Protein AF-A0A0A7CMY6-F1 (afdb_monomer_lite)

Radius of gyration: 17.17 Å; chains: 1; bounding box: 47×41×49 Å

pLDDT: mean 78.49, std 17.07, range [33.78, 96.0]

Secondary structure (DSSP, 8-state):
---------------S----TTTTS--SEEEE--SS-SEEEEETT--EEEEE-HHHHHHTTTEE-S--SEE----SSS--EEESS---EE-BTT--TT----SEEEEEES-TT-B-TT-B--TT--EEE-TTS---S--TT--PPTT-EE-

Foldseek 3Di:
DDDDDDDPPDPPPPDDQPPDPVLVDDFQKEWADDPVALIFIAGPSRHTPGGHHPVRCVVVVQEDQDATQEYEEHGQDQEHEDEPNQHQEYAEHQDHHVNNFHLEHAEDALNANYDCQRYEHHLNHQEYEYYHNVDPDDDPPYDDHPNHDYD

Sequence (151 aa):
MLALRALFLAAATATAGHVCPYAYRSFSTTYCSNMSSTLCIVDGNCKVVQAWSAAGLAATGGYITDAATDLQEIPDIPVITFSGNGLKSIGDLSKMTNGSAISICRFIQYNPGVQLNKMVLPASLTTLGLPYNAISTLPPTIQWPTGLRTM

Organism: Achlya hypogyna (NCBI:txid1202772)

Structure (mmCIF, N/CA/C/O backbone):
data_AF-A0A0A7CMY6-F1
#
_entry.id   AF-A0A0A7CMY6-F1
#
loop_
_atom_site.group_PDB
_atom_site.id
_atom_site.type_symbol
_atom_site.label_atom_id
_atom_site.label_alt_id
_atom_site.label_comp_id
_atom_site.label_asym_id
_atom_site.label_entity_id
_atom_site.label_seq_id
_atom_site.pdbx_PDB_ins_code
_atom_site.Cartn_x
_atom_site.Cartn_y
_atom_site.Cartn_z
_atom_site.occupancy
_atom_site.B_iso_or_equiv
_atom_site.auth_seq_id
_atom_site.auth_comp_id
_atom_site.auth_asym_id
_atom_site.auth_atom_id
_atom_site.pdbx_PDB_model_num
ATOM 1 N N . MET A 1 1 ? 28.562 -22.262 -34.970 1.00 39.69 1 MET A N 1
ATOM 2 C CA . MET A 1 1 ? 27.939 -21.286 -34.050 1.00 39.69 1 MET A CA 1
ATOM 3 C C . MET A 1 1 ? 27.435 -22.056 -32.837 1.00 39.69 1 MET A C 1
ATOM 5 O O . MET A 1 1 ? 26.436 -22.751 -32.945 1.00 39.69 1 MET A O 1
ATOM 9 N N . LEU A 1 2 ? 28.203 -22.056 -31.744 1.00 33.78 2 LEU A N 1
ATOM 10 C CA . LEU A 1 2 ? 27.892 -22.799 -30.518 1.00 33.78 2 LEU A CA 1
ATOM 11 C C . LEU A 1 2 ? 27.010 -21.919 -29.617 1.00 33.78 2 LEU A C 1
ATOM 13 O O . LEU A 1 2 ? 27.434 -20.837 -29.218 1.00 33.78 2 LEU A O 1
ATOM 17 N N . ALA A 1 3 ? 25.789 -22.363 -29.322 1.00 40.00 3 ALA A N 1
ATOM 18 C CA . ALA A 1 3 ? 24.879 -21.677 -28.410 1.00 40.00 3 ALA A CA 1
ATOM 19 C C . ALA A 1 3 ? 25.241 -22.021 -26.957 1.00 40.00 3 ALA A C 1
ATOM 21 O O . ALA A 1 3 ? 24.971 -23.125 -26.487 1.00 40.00 3 ALA A O 1
ATOM 22 N N . LEU A 1 4 ? 25.850 -21.075 -26.241 1.00 38.56 4 LEU A N 1
ATOM 23 C CA . LEU A 1 4 ? 26.118 -21.199 -24.811 1.00 38.56 4 LEU A CA 1
ATOM 24 C C . LEU A 1 4 ? 24.856 -20.780 -24.038 1.00 38.56 4 LEU A C 1
ATOM 26 O O . LEU A 1 4 ? 24.611 -19.599 -23.802 1.00 38.56 4 LEU A O 1
ATOM 30 N N . ARG A 1 5 ? 24.008 -21.752 -23.684 1.00 40.62 5 ARG A N 1
ATOM 31 C CA . ARG A 1 5 ? 22.894 -21.539 -22.750 1.00 40.62 5 ARG A CA 1
ATOM 32 C C . ARG A 1 5 ? 23.458 -21.471 -21.331 1.00 40.62 5 ARG A C 1
ATOM 34 O O . ARG A 1 5 ? 23.789 -22.499 -20.749 1.00 40.62 5 ARG A O 1
ATOM 41 N N . ALA A 1 6 ? 23.577 -20.263 -20.788 1.00 42.09 6 ALA A N 1
ATOM 42 C CA . ALA A 1 6 ? 23.906 -20.055 -19.384 1.00 42.09 6 ALA 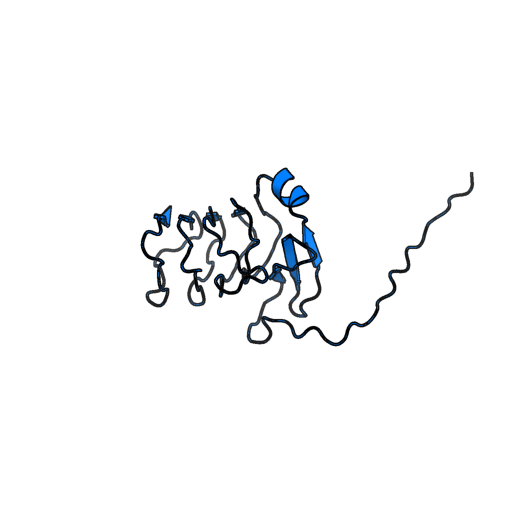A CA 1
ATOM 43 C C . ALA A 1 6 ? 22.705 -20.459 -18.513 1.00 42.09 6 ALA A C 1
ATOM 45 O O . ALA A 1 6 ? 21.683 -19.775 -18.474 1.00 42.09 6 ALA A O 1
ATOM 46 N N . LEU A 1 7 ? 22.825 -21.603 -17.842 1.00 42.97 7 LEU A N 1
ATOM 47 C CA . LEU A 1 7 ? 21.903 -22.044 -16.805 1.00 42.97 7 LEU A CA 1
ATOM 48 C C . LEU A 1 7 ? 22.307 -21.334 -15.503 1.00 42.97 7 LEU A C 1
ATOM 50 O O . LEU A 1 7 ? 23.260 -21.740 -14.841 1.00 42.97 7 LEU A O 1
ATOM 54 N N . PHE A 1 8 ? 21.625 -20.243 -15.153 1.00 40.59 8 PHE A N 1
ATOM 55 C CA . PHE A 1 8 ? 21.787 -19.614 -13.842 1.00 40.59 8 PHE A CA 1
ATOM 56 C C . PHE A 1 8 ? 21.139 -20.511 -12.780 1.00 40.59 8 PHE A C 1
ATOM 58 O O . PHE A 1 8 ? 19.933 -20.451 -12.547 1.00 40.59 8 PHE A O 1
ATOM 65 N N . LEU A 1 9 ? 21.940 -21.366 -12.139 1.00 40.94 9 LEU A N 1
ATOM 66 C CA . LEU A 1 9 ? 21.566 -21.991 -10.872 1.00 40.94 9 LEU A CA 1
ATOM 67 C C . LEU A 1 9 ? 21.595 -20.905 -9.790 1.00 40.94 9 LEU A C 1
ATOM 69 O O . LEU A 1 9 ? 22.657 -20.533 -9.295 1.00 40.94 9 LEU A O 1
ATOM 73 N N . ALA A 1 10 ? 20.424 -20.382 -9.432 1.00 44.97 10 ALA A N 1
ATOM 74 C CA . ALA A 1 10 ? 20.277 -19.597 -8.217 1.00 44.97 10 ALA A CA 1
ATOM 75 C C . ALA A 1 10 ? 20.468 -20.536 -7.017 1.00 44.97 10 ALA A C 1
ATOM 77 O O . ALA A 1 10 ? 19.642 -21.413 -6.762 1.00 44.97 10 ALA A O 1
ATOM 78 N N . ALA A 1 11 ? 21.580 -20.375 -6.300 1.00 40.31 11 ALA A N 1
ATOM 79 C CA . ALA A 1 11 ? 21.792 -21.028 -5.020 1.00 40.31 11 ALA A CA 1
ATOM 80 C C . ALA A 1 11 ? 20.731 -20.518 -4.034 1.00 40.31 11 ALA A C 1
ATOM 82 O O . ALA A 1 11 ? 20.792 -19.380 -3.573 1.00 40.31 11 ALA A O 1
ATOM 83 N N . ALA A 1 12 ? 19.739 -21.356 -3.735 1.00 42.88 12 ALA A N 1
ATOM 84 C CA . ALA A 1 12 ? 18.797 -21.119 -2.654 1.00 42.88 12 ALA A CA 1
ATOM 85 C C . ALA A 1 12 ? 19.525 -21.355 -1.325 1.00 42.88 12 ALA A C 1
ATOM 87 O O . ALA A 1 12 ? 19.496 -22.449 -0.763 1.00 42.88 12 ALA A O 1
ATOM 88 N N . THR A 1 13 ? 20.222 -20.335 -0.830 1.00 38.56 13 THR A N 1
ATOM 89 C CA . THR A 1 13 ? 20.585 -20.291 0.581 1.00 38.56 13 THR A CA 1
ATOM 90 C C . THR A 1 13 ? 19.286 -20.145 1.364 1.00 38.56 13 THR A C 1
ATOM 92 O O . THR A 1 13 ? 18.626 -19.110 1.324 1.00 38.56 13 THR A O 1
ATOM 95 N N . ALA A 1 14 ? 18.881 -21.224 2.035 1.00 42.34 14 ALA A N 1
ATOM 96 C CA . ALA A 1 14 ? 17.844 -21.176 3.051 1.00 42.34 14 ALA A CA 1
ATOM 97 C C . ALA A 1 14 ? 18.344 -20.250 4.167 1.00 42.34 14 ALA A C 1
ATOM 99 O O . ALA A 1 14 ? 19.118 -20.652 5.037 1.00 42.34 14 ALA A O 1
ATOM 100 N N . THR A 1 15 ? 17.979 -18.975 4.085 1.00 37.12 15 THR A N 1
ATOM 101 C CA . THR A 1 15 ? 18.210 -18.016 5.154 1.00 37.12 15 THR A CA 1
ATOM 102 C C . THR A 1 15 ? 17.347 -18.426 6.342 1.00 37.12 15 THR A C 1
ATOM 104 O O . THR A 1 15 ? 16.186 -18.806 6.178 1.00 37.12 15 THR A O 1
ATOM 107 N N . ALA A 1 16 ? 17.943 -18.406 7.539 1.00 40.12 16 ALA A N 1
ATOM 108 C CA . ALA A 1 16 ? 17.248 -18.591 8.807 1.00 40.12 16 ALA A CA 1
ATOM 109 C C . ALA A 1 16 ? 15.905 -17.850 8.769 1.00 40.12 16 ALA A C 1
ATOM 111 O O . ALA A 1 16 ? 15.880 -16.674 8.408 1.00 40.12 16 ALA A O 1
ATOM 112 N N . GLY A 1 17 ? 14.817 -18.574 9.058 1.00 41.97 17 GLY A N 1
ATOM 113 C CA . GLY A 1 17 ? 13.443 -18.169 8.768 1.00 41.97 17 GLY A CA 1
ATOM 114 C C . GLY A 1 17 ? 13.177 -16.712 9.118 1.00 41.97 17 GLY A C 1
ATOM 115 O O . GLY A 1 17 ? 13.004 -16.369 10.286 1.00 41.97 17 GLY A O 1
ATOM 116 N N . HIS A 1 18 ? 13.149 -15.858 8.094 1.00 47.06 18 HIS A N 1
ATOM 117 C CA . HIS A 1 18 ? 12.666 -14.499 8.238 1.00 47.06 18 HIS A CA 1
ATOM 118 C C . HIS A 1 18 ? 11.192 -14.610 8.618 1.00 47.06 18 HIS A C 1
ATOM 120 O O . HIS A 1 18 ? 10.356 -14.986 7.796 1.00 47.06 18 HIS A O 1
ATOM 126 N N . VAL A 1 19 ? 10.893 -14.378 9.898 1.00 64.06 19 VAL A N 1
ATOM 127 C CA . VAL A 1 19 ? 9.522 -14.392 10.398 1.00 64.06 19 VAL A CA 1
ATOM 128 C C . VAL A 1 19 ? 8.773 -13.326 9.627 1.00 64.06 19 VAL A C 1
ATOM 130 O O . VAL A 1 19 ? 9.118 -12.149 9.704 1.00 64.06 19 VAL A O 1
ATOM 133 N N . CYS A 1 20 ? 7.769 -13.758 8.870 1.00 71.06 20 CYS A N 1
ATOM 134 C CA . CYS A 1 20 ? 6.940 -12.859 8.096 1.00 71.06 20 CYS A CA 1
ATOM 135 C C . CYS A 1 20 ? 6.385 -11.785 9.045 1.00 71.06 20 CYS A C 1
ATOM 137 O O . CYS A 1 20 ? 5.645 -12.141 9.971 1.00 71.06 20 CYS A O 1
ATOM 139 N N . PRO A 1 21 ? 6.718 -10.489 8.874 1.00 73.50 21 PRO A N 1
ATOM 140 C CA . PRO A 1 21 ? 6.323 -9.444 9.823 1.00 73.50 21 PRO A CA 1
ATOM 141 C C . PRO A 1 21 ? 4.801 -9.301 9.930 1.00 73.50 21 PRO A C 1
ATOM 143 O O . PRO A 1 21 ? 4.292 -8.663 10.846 1.00 73.50 21 PRO A O 1
ATOM 146 N N . TYR A 1 22 ? 4.067 -9.935 9.015 1.00 76.81 22 TYR A N 1
ATOM 147 C CA . TYR A 1 22 ? 2.617 -9.961 8.940 1.00 76.81 22 TYR A CA 1
ATOM 148 C C . TYR A 1 22 ? 2.016 -11.327 9.311 1.00 76.81 22 TYR A C 1
ATOM 150 O O . TYR A 1 22 ? 0.877 -11.588 8.940 1.00 76.81 22 TYR A O 1
ATOM 158 N N . ALA A 1 23 ? 2.729 -12.193 10.046 1.00 70.69 23 ALA A N 1
ATOM 159 C CA . ALA A 1 23 ? 2.263 -13.542 10.413 1.00 70.69 23 ALA A CA 1
ATOM 160 C C . ALA A 1 23 ? 0.911 -13.573 11.161 1.00 70.69 23 ALA A C 1
ATOM 162 O O . ALA A 1 23 ? 0.246 -14.601 11.215 1.00 70.69 23 ALA A O 1
ATOM 163 N N . TYR A 1 24 ? 0.482 -12.440 11.720 1.00 72.00 24 TYR A N 1
ATOM 164 C CA . TYR A 1 24 ? -0.827 -12.258 12.350 1.00 72.00 24 TYR A CA 1
ATOM 165 C C . TYR A 1 24 ? -1.967 -11.966 11.351 1.00 72.00 24 TYR A C 1
ATOM 167 O O . TYR A 1 24 ? -3.093 -11.680 11.769 1.00 72.00 24 TYR A O 1
ATOM 175 N N . ARG A 1 25 ? -1.702 -11.981 10.037 1.00 74.75 25 ARG A N 1
ATOM 176 C CA . ARG A 1 25 ? -2.675 -11.678 8.978 1.00 74.75 25 ARG A CA 1
ATOM 177 C C . ARG A 1 25 ? -2.665 -12.740 7.887 1.00 74.75 25 ARG A C 1
ATOM 179 O O . ARG A 1 25 ? -1.630 -13.297 7.548 1.00 74.75 25 ARG A O 1
ATOM 186 N N . SER A 1 26 ? -3.836 -12.962 7.300 1.00 83.31 26 SER A N 1
ATOM 187 C CA . SER A 1 26 ? -4.010 -13.793 6.110 1.00 83.31 26 SER A CA 1
ATOM 188 C C . SER A 1 26 ? -4.069 -12.900 4.874 1.00 83.31 26 SER A C 1
ATOM 190 O O . SER A 1 26 ? -4.926 -12.022 4.806 1.00 83.31 26 SER A O 1
ATOM 192 N N . PHE A 1 27 ? -3.172 -13.128 3.918 1.00 88.19 27 PHE A N 1
ATOM 193 C CA . PHE A 1 27 ? -3.121 -12.464 2.613 1.00 88.19 27 PHE A CA 1
ATOM 194 C C . PHE A 1 27 ? -2.523 -13.420 1.574 1.00 88.19 27 PHE A C 1
ATOM 196 O O . PHE A 1 27 ? -1.808 -14.358 1.935 1.00 88.19 27 PHE A O 1
ATOM 203 N N . SER A 1 28 ? -2.808 -13.195 0.288 1.00 91.44 28 SER A N 1
ATOM 204 C CA . SER A 1 28 ? -2.147 -13.932 -0.799 1.00 91.44 28 SER A CA 1
ATOM 205 C C . SER A 1 28 ? -0.850 -13.246 -1.207 1.00 91.44 28 SER A C 1
ATOM 207 O O . SER A 1 28 ? 0.185 -13.905 -1.288 1.00 91.44 28 SER A O 1
ATOM 209 N N . THR A 1 29 ? -0.902 -11.927 -1.418 1.00 93.81 29 THR A N 1
ATOM 210 C CA . THR A 1 29 ? 0.261 -11.085 -1.710 1.00 93.81 29 THR A CA 1
ATOM 211 C C . THR A 1 29 ? 0.128 -9.726 -1.034 1.00 93.81 29 THR A C 1
ATOM 213 O O . THR A 1 29 ? -0.962 -9.161 -0.960 1.00 93.81 29 THR A O 1
ATOM 216 N N . THR A 1 30 ? 1.238 -9.173 -0.556 1.00 92.81 30 THR A N 1
ATOM 217 C CA . THR A 1 30 ? 1.254 -7.846 0.063 1.00 92.81 30 THR A CA 1
ATOM 218 C C . THR A 1 30 ? 2.433 -7.017 -0.397 1.00 92.81 30 THR A C 1
ATOM 220 O O . THR A 1 30 ? 3.521 -7.542 -0.633 1.00 92.81 30 THR A O 1
ATOM 223 N N . TYR A 1 31 ? 2.224 -5.706 -0.440 1.00 90.69 31 TYR A N 1
ATOM 224 C CA . TYR A 1 31 ? 3.317 -4.751 -0.495 1.00 90.69 31 TYR A CA 1
ATOM 225 C C . TYR A 1 31 ? 4.145 -4.768 0.792 1.00 90.69 31 TYR A C 1
ATOM 227 O O . TYR A 1 31 ? 3.591 -4.849 1.894 1.00 90.69 31 TYR A O 1
ATOM 235 N N . CYS A 1 32 ? 5.460 -4.680 0.611 1.00 85.56 32 CYS A N 1
ATOM 236 C CA . CYS A 1 32 ? 6.491 -4.585 1.638 1.00 85.56 32 CYS A CA 1
ATOM 237 C C . CYS A 1 32 ? 7.530 -3.517 1.268 1.00 85.56 32 CYS A C 1
ATOM 239 O O . CYS A 1 32 ? 7.675 -3.149 0.098 1.00 85.56 32 CYS A O 1
ATOM 241 N N . SER A 1 33 ? 8.300 -3.062 2.252 1.00 78.69 33 SER A N 1
ATOM 242 C CA . SER A 1 33 ? 9.516 -2.270 2.060 1.00 78.69 33 SER A CA 1
ATOM 243 C C . SER A 1 33 ? 10.692 -2.960 2.759 1.00 78.69 33 SER A C 1
ATOM 245 O O . SER A 1 33 ? 10.508 -3.680 3.736 1.00 78.69 33 SER A O 1
ATOM 247 N N . ASN A 1 34 ? 11.917 -2.822 2.247 1.00 72.50 34 ASN A N 1
ATOM 248 C CA . ASN A 1 34 ? 13.115 -3.251 2.979 1.00 72.50 34 ASN A CA 1
ATOM 249 C C . ASN A 1 34 ? 14.352 -2.448 2.533 1.00 72.50 34 ASN A C 1
ATOM 251 O O . ASN A 1 34 ? 14.294 -1.643 1.606 1.00 72.50 34 ASN A O 1
ATOM 255 N N . MET A 1 35 ? 15.496 -2.655 3.191 1.00 67.19 35 MET A N 1
ATOM 256 C CA . MET A 1 35 ? 16.732 -1.922 2.870 1.00 67.19 35 MET A CA 1
ATOM 257 C C . MET A 1 35 ? 17.313 -2.256 1.483 1.00 67.19 35 MET A C 1
ATOM 259 O O . MET A 1 35 ? 18.088 -1.474 0.939 1.00 67.19 35 MET A O 1
ATOM 263 N N . SER A 1 36 ? 16.976 -3.414 0.914 1.00 70.50 36 SER A N 1
ATOM 264 C CA . SER A 1 36 ? 17.488 -3.890 -0.379 1.00 70.50 36 SER A CA 1
ATOM 265 C C . SER A 1 36 ? 16.574 -3.538 -1.558 1.00 70.50 36 SER A C 1
ATOM 267 O O . SER A 1 36 ? 17.037 -3.483 -2.696 1.00 70.50 36 SER A O 1
ATOM 269 N N . SER A 1 37 ? 15.293 -3.277 -1.304 1.00 75.00 37 SER A N 1
ATOM 270 C CA . SER A 1 37 ? 14.294 -2.869 -2.289 1.00 75.00 37 SER A CA 1
ATOM 271 C C . SER A 1 37 ? 13.392 -1.798 -1.697 1.00 75.00 37 SER A C 1
ATOM 273 O O . SER A 1 37 ? 12.722 -2.036 -0.692 1.00 75.00 37 SER A O 1
ATOM 275 N N . THR A 1 38 ? 13.325 -0.645 -2.361 1.00 84.38 38 THR A N 1
ATOM 276 C CA . THR A 1 38 ? 12.484 0.479 -1.943 1.00 84.38 38 THR A CA 1
ATOM 277 C C . THR A 1 38 ? 11.028 0.046 -1.785 1.00 84.38 38 THR A C 1
ATOM 279 O O . THR A 1 38 ? 10.428 0.355 -0.765 1.00 84.38 38 THR A O 1
ATOM 282 N N . LEU A 1 39 ? 10.504 -0.736 -2.736 1.00 87.69 39 LEU A N 1
ATOM 283 C CA . LEU A 1 39 ? 9.197 -1.395 -2.664 1.00 87.69 39 LEU A CA 1
ATOM 284 C C . LEU A 1 39 ? 9.333 -2.850 -3.119 1.00 87.69 39 LEU A C 1
ATOM 286 O O . LEU A 1 39 ? 10.107 -3.147 -4.030 1.00 87.69 39 LEU A O 1
ATOM 290 N N . CYS A 1 40 ? 8.549 -3.745 -2.535 1.00 89.31 40 CYS A N 1
ATOM 291 C CA . CYS A 1 40 ? 8.417 -5.129 -2.965 1.00 89.31 40 CYS A CA 1
ATOM 292 C C . CYS A 1 40 ? 6.977 -5.632 -2.844 1.00 89.31 40 CYS A C 1
ATOM 294 O O . CYS A 1 40 ? 6.157 -5.037 -2.150 1.00 89.31 40 CYS A O 1
ATOM 296 N N . ILE A 1 41 ? 6.684 -6.737 -3.529 1.00 91.69 41 ILE A N 1
ATOM 297 C CA . ILE A 1 41 ? 5.528 -7.595 -3.278 1.00 91.69 41 ILE A CA 1
ATOM 298 C C . ILE A 1 41 ? 6.067 -8.924 -2.761 1.00 91.69 41 ILE A C 1
ATOM 300 O O . ILE A 1 41 ? 6.960 -9.521 -3.375 1.00 91.69 41 ILE A O 1
ATOM 304 N N . VAL A 1 42 ? 5.502 -9.398 -1.658 1.00 91.12 42 VAL A N 1
ATOM 305 C CA . VAL A 1 42 ? 5.742 -10.741 -1.128 1.00 91.12 42 VAL A CA 1
ATOM 306 C C . VAL A 1 42 ? 4.463 -11.565 -1.137 1.00 91.12 42 VAL A C 1
ATOM 308 O O . VAL A 1 42 ? 3.366 -11.012 -1.072 1.00 91.12 42 VAL A O 1
ATOM 311 N N . ASP A 1 43 ? 4.599 -12.885 -1.214 1.00 91.62 43 ASP A N 1
ATOM 312 C CA . ASP A 1 43 ? 3.490 -13.817 -1.006 1.00 91.62 43 ASP A CA 1
ATOM 313 C C . ASP A 1 43 ? 3.168 -14.023 0.490 1.00 91.62 43 ASP A C 1
ATOM 315 O O . ASP A 1 43 ? 3.834 -13.475 1.370 1.00 91.62 43 ASP A O 1
ATOM 319 N N . GLY A 1 44 ? 2.152 -14.839 0.790 1.00 87.75 44 GLY A N 1
ATOM 320 C CA . GLY A 1 44 ? 1.748 -15.193 2.160 1.00 87.75 44 GLY A CA 1
ATOM 321 C C . GLY A 1 44 ? 2.830 -15.872 3.018 1.00 87.75 44 GLY A C 1
ATOM 322 O O . GLY A 1 44 ? 2.685 -15.929 4.237 1.00 87.75 44 GLY A O 1
ATOM 323 N N . ASN A 1 45 ? 3.924 -16.348 2.415 1.00 86.62 45 ASN A N 1
ATOM 324 C CA . ASN A 1 45 ? 5.094 -16.888 3.116 1.00 86.62 45 ASN A CA 1
ATOM 325 C C . ASN A 1 45 ? 6.233 -15.860 3.218 1.00 86.62 45 ASN A C 1
ATOM 327 O O . ASN A 1 45 ? 7.361 -16.215 3.563 1.00 86.62 45 ASN A O 1
ATOM 331 N N . CYS A 1 46 ? 5.958 -14.594 2.902 1.00 85.62 46 CYS A N 1
ATOM 332 C CA . CYS A 1 46 ? 6.935 -13.519 2.831 1.00 85.62 46 CYS A CA 1
ATOM 333 C C . CYS A 1 46 ? 8.064 -13.747 1.806 1.00 85.62 46 CYS A C 1
ATOM 335 O O . CYS A 1 46 ? 9.141 -13.153 1.907 1.00 85.62 46 CYS A O 1
ATOM 337 N N . LYS A 1 47 ? 7.830 -14.568 0.775 1.00 88.31 47 LYS A N 1
ATOM 338 C CA . LYS A 1 47 ? 8.763 -14.692 -0.345 1.00 88.31 47 LYS A CA 1
ATOM 339 C C . LYS A 1 47 ? 8.543 -13.540 -1.316 1.00 88.31 47 LYS A C 1
ATOM 341 O O . LYS A 1 47 ? 7.432 -13.343 -1.800 1.00 88.31 47 LYS A O 1
ATOM 346 N N . VAL A 1 48 ? 9.613 -12.812 -1.637 1.00 90.06 48 VAL A N 1
ATOM 347 C CA . VAL A 1 48 ? 9.571 -11.738 -2.637 1.00 90.06 48 VAL A CA 1
ATOM 348 C C . VAL A 1 48 ? 9.212 -12.329 -3.999 1.00 90.06 48 VAL A C 1
ATOM 350 O O . VAL A 1 48 ? 9.894 -13.230 -4.493 1.00 90.06 48 VAL A O 1
ATOM 353 N N . VAL A 1 49 ? 8.148 -11.807 -4.602 1.00 92.75 49 VAL A N 1
ATOM 354 C CA . VAL A 1 49 ? 7.707 -12.153 -5.961 1.00 92.75 49 VAL A CA 1
ATOM 355 C C . VAL A 1 49 ? 7.970 -11.020 -6.950 1.00 92.75 49 VAL A C 1
ATOM 357 O O . VAL A 1 49 ? 8.129 -11.282 -8.138 1.00 92.75 49 VAL A O 1
ATOM 360 N N . GLN A 1 50 ? 8.080 -9.780 -6.463 1.00 92.38 50 GLN A N 1
ATOM 361 C CA . GLN A 1 50 ? 8.446 -8.612 -7.261 1.00 92.38 50 GLN A CA 1
ATOM 362 C C . GLN A 1 50 ? 9.120 -7.549 -6.391 1.00 92.38 50 GLN A C 1
ATOM 364 O O . GLN A 1 50 ? 8.806 -7.430 -5.208 1.00 92.38 50 GLN A O 1
ATOM 369 N N . ALA A 1 51 ? 10.045 -6.773 -6.956 1.00 91.56 51 ALA A N 1
ATOM 370 C CA . ALA A 1 51 ? 10.748 -5.719 -6.233 1.00 91.56 51 ALA A CA 1
ATOM 371 C C . ALA A 1 51 ? 11.180 -4.578 -7.155 1.00 91.56 51 ALA A C 1
ATOM 373 O O . ALA A 1 51 ? 11.497 -4.793 -8.325 1.00 91.56 51 ALA A O 1
ATOM 374 N N . TRP A 1 52 ? 11.250 -3.374 -6.592 1.00 89.81 52 TRP A N 1
ATOM 375 C CA . TRP A 1 52 ? 11.697 -2.164 -7.268 1.00 89.81 52 TRP A CA 1
ATOM 376 C C . TRP A 1 52 ? 12.749 -1.432 -6.443 1.00 89.81 52 TRP A C 1
ATOM 378 O O . TRP A 1 52 ? 12.649 -1.300 -5.220 1.00 89.81 52 TRP A O 1
ATOM 388 N N . SER A 1 53 ? 13.739 -0.890 -7.146 1.00 88.00 53 SER A N 1
ATOM 389 C CA . SER A 1 53 ? 14.623 0.142 -6.611 1.00 88.00 53 SER A CA 1
ATOM 390 C C . SER A 1 53 ? 13.943 1.514 -6.659 1.0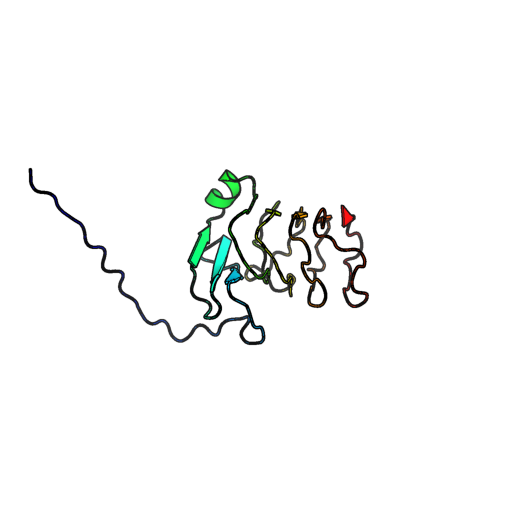0 88.00 53 SER A C 1
ATOM 392 O O . SER A 1 53 ? 12.976 1.714 -7.398 1.00 88.00 53 SER A O 1
ATOM 394 N N . ALA A 1 54 ? 14.496 2.495 -5.944 1.00 83.81 54 ALA A N 1
ATOM 395 C CA . ALA A 1 54 ? 14.044 3.884 -6.016 1.00 83.81 54 ALA A CA 1
ATOM 396 C C . ALA A 1 54 ? 14.062 4.427 -7.457 1.00 83.81 54 ALA A C 1
ATOM 398 O O . ALA A 1 54 ? 13.121 5.094 -7.877 1.00 83.81 54 ALA A O 1
ATOM 399 N N . ALA A 1 55 ? 15.093 4.085 -8.241 1.00 86.62 55 ALA A N 1
ATOM 400 C CA . ALA A 1 55 ? 15.187 4.468 -9.650 1.00 86.62 55 ALA A CA 1
ATOM 401 C C . ALA A 1 55 ? 14.084 3.819 -10.505 1.00 86.62 55 ALA A C 1
ATOM 403 O O . ALA A 1 55 ? 13.502 4.480 -11.363 1.00 86.62 55 ALA A O 1
ATOM 404 N N . GLY A 1 56 ? 13.758 2.548 -10.240 1.00 88.50 56 GLY A N 1
ATOM 405 C CA . GLY A 1 56 ? 12.652 1.857 -10.906 1.00 88.50 56 GLY A CA 1
ATOM 406 C C . GLY A 1 56 ? 11.302 2.515 -10.616 1.00 88.50 56 GLY A C 1
ATOM 407 O O . GLY A 1 56 ? 10.525 2.750 -11.536 1.00 88.50 56 GLY A O 1
ATOM 408 N N . LEU A 1 57 ? 11.051 2.894 -9.360 1.00 85.50 57 LEU A N 1
ATOM 409 C CA . LEU A 1 57 ? 9.834 3.619 -8.979 1.00 85.50 57 LEU A CA 1
ATOM 410 C C . LEU A 1 57 ? 9.780 5.014 -9.613 1.00 85.50 57 LEU A C 1
ATOM 412 O O . LEU A 1 57 ? 8.742 5.400 -10.150 1.00 85.50 57 LEU A O 1
ATOM 416 N N . ALA A 1 58 ? 10.900 5.741 -9.627 1.00 84.81 58 ALA A N 1
ATOM 417 C CA . ALA A 1 58 ? 10.991 7.052 -10.266 1.00 84.81 58 ALA A CA 1
ATOM 418 C C . ALA A 1 58 ? 10.664 6.990 -11.767 1.00 84.81 58 ALA A C 1
ATOM 420 O O . ALA A 1 58 ? 9.945 7.852 -12.268 1.00 84.81 58 ALA A O 1
ATOM 421 N N . ALA A 1 59 ? 11.109 5.942 -12.470 1.00 88.25 59 ALA A N 1
ATOM 422 C CA . ALA A 1 59 ? 10.812 5.743 -13.890 1.00 88.25 59 ALA A CA 1
ATOM 423 C C . ALA A 1 59 ? 9.309 5.556 -14.184 1.00 88.25 59 ALA A C 1
A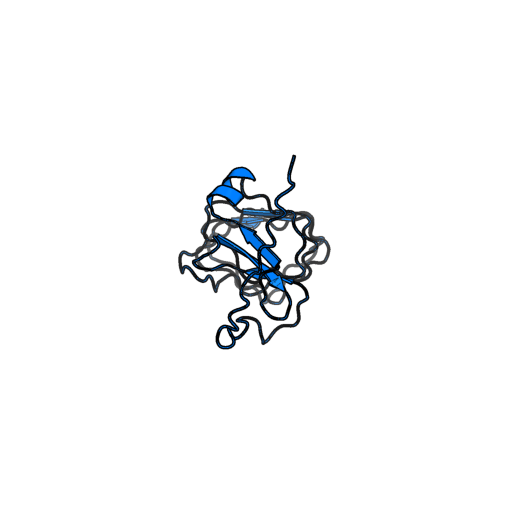TOM 425 O O . ALA A 1 59 ? 8.858 5.877 -15.279 1.00 88.25 59 ALA A O 1
ATOM 426 N N . THR A 1 60 ? 8.525 5.085 -13.208 1.00 86.94 60 THR A N 1
ATOM 427 C CA . THR A 1 60 ? 7.055 4.960 -13.314 1.00 86.94 60 THR A CA 1
ATOM 428 C C . THR A 1 60 ? 6.302 6.216 -12.865 1.00 86.94 60 THR A C 1
ATOM 430 O O . THR A 1 60 ? 5.073 6.241 -12.876 1.00 86.94 60 THR A O 1
ATOM 433 N N . GLY A 1 61 ? 7.011 7.251 -12.398 1.00 85.69 61 GLY A N 1
ATOM 434 C CA . GLY A 1 61 ? 6.395 8.400 -11.732 1.00 85.69 61 GLY A CA 1
ATOM 435 C C . GLY A 1 61 ? 5.716 8.044 -10.402 1.00 85.69 61 GLY A C 1
ATOM 436 O O . GLY A 1 61 ? 4.834 8.775 -9.957 1.00 85.69 61 GLY A O 1
ATOM 437 N N . GLY A 1 62 ? 6.089 6.915 -9.786 1.00 85.19 62 GLY A N 1
ATOM 438 C CA . GLY A 1 62 ? 5.479 6.415 -8.554 1.00 85.19 62 GLY A CA 1
ATOM 439 C C . GLY A 1 62 ? 4.096 5.781 -8.739 1.00 85.19 62 GLY A C 1
ATOM 440 O O . GLY A 1 62 ? 3.371 5.652 -7.755 1.00 85.19 62 GLY A O 1
ATOM 441 N N . TYR A 1 63 ? 3.705 5.400 -9.959 1.00 90.19 63 TYR A N 1
ATOM 442 C CA . TYR A 1 63 ? 2.445 4.695 -10.215 1.00 90.19 63 TYR A CA 1
ATOM 443 C C . TYR A 1 63 ? 2.642 3.184 -10.178 1.00 90.19 63 TYR A C 1
ATOM 445 O O . TYR A 1 63 ? 3.320 2.609 -11.027 1.00 90.19 63 TYR A O 1
ATOM 453 N N . ILE A 1 64 ? 1.991 2.536 -9.217 1.00 91.44 64 ILE A N 1
ATOM 454 C CA . ILE A 1 64 ? 2.030 1.089 -9.039 1.00 91.44 64 ILE A CA 1
ATOM 455 C C . ILE A 1 64 ? 0.713 0.498 -9.520 1.00 91.44 64 ILE A C 1
ATOM 457 O O . ILE A 1 64 ? -0.357 0.870 -9.032 1.00 91.44 64 ILE A O 1
ATOM 461 N N . THR A 1 65 ? 0.793 -0.447 -10.455 1.00 93.12 65 THR A N 1
ATOM 462 C CA . THR A 1 65 ? -0.375 -1.133 -11.048 1.00 93.12 65 THR A CA 1
ATOM 463 C C . THR A 1 65 ? -0.329 -2.652 -10.881 1.00 93.12 65 THR A C 1
ATOM 465 O O . THR A 1 65 ? -1.335 -3.327 -11.075 1.00 93.12 65 THR A O 1
ATOM 468 N N . ASP A 1 66 ? 0.801 -3.191 -10.426 1.00 94.81 66 ASP A N 1
ATOM 469 C CA . ASP A 1 66 ? 0.981 -4.615 -10.164 1.00 94.81 66 ASP A CA 1
ATOM 470 C C . ASP A 1 66 ? 0.042 -5.129 -9.069 1.00 94.81 66 ASP A C 1
ATOM 472 O O . ASP A 1 66 ? -0.322 -4.412 -8.136 1.00 94.81 66 ASP A O 1
ATOM 476 N N . ALA A 1 67 ? -0.399 -6.377 -9.198 1.00 95.44 67 ALA A N 1
ATOM 477 C CA . ALA A 1 67 ? -1.450 -6.904 -8.341 1.00 95.44 67 ALA A CA 1
ATOM 478 C C . ALA A 1 67 ? -0.927 -7.289 -6.948 1.00 95.44 67 ALA A C 1
ATOM 480 O O . ALA A 1 67 ? -0.000 -8.091 -6.817 1.00 95.44 67 ALA A O 1
ATOM 481 N N . ALA A 1 68 ? -1.589 -6.788 -5.905 1.00 94.81 68 ALA A N 1
ATOM 482 C CA . ALA A 1 68 ? -1.419 -7.255 -4.533 1.00 94.81 68 ALA A CA 1
ATOM 483 C C . ALA A 1 68 ? -2.769 -7.258 -3.810 1.00 94.81 68 ALA A C 1
ATOM 485 O O . ALA A 1 68 ? -3.597 -6.374 -4.037 1.00 94.81 68 ALA A O 1
ATOM 486 N N . THR A 1 69 ? -3.004 -8.236 -2.934 1.00 94.81 69 THR A N 1
ATOM 487 C CA . THR A 1 69 ? -4.255 -8.285 -2.160 1.00 94.81 69 THR A CA 1
ATOM 488 C C . THR A 1 69 ? -4.236 -7.316 -0.984 1.00 94.81 69 THR A C 1
ATOM 490 O O . THR A 1 69 ? -5.295 -6.877 -0.533 1.00 94.81 69 THR A O 1
ATOM 493 N N . ASP A 1 70 ? -3.047 -6.938 -0.517 1.00 93.38 70 ASP A N 1
ATOM 494 C CA . ASP A 1 70 ? -2.873 -6.203 0.725 1.00 93.38 70 ASP A CA 1
ATOM 495 C C . ASP A 1 70 ? -1.796 -5.114 0.626 1.00 93.38 70 ASP A C 1
ATOM 497 O O . ASP A 1 70 ? -0.775 -5.263 -0.051 1.00 93.38 70 ASP A O 1
ATOM 501 N N . LEU A 1 71 ? -2.026 -4.011 1.339 1.00 90.88 71 LEU A N 1
ATOM 502 C CA . LEU A 1 71 ? -1.056 -2.937 1.532 1.00 90.88 71 LEU A CA 1
ATOM 503 C C . LEU A 1 71 ? -0.711 -2.850 3.018 1.00 90.88 71 LEU A C 1
ATOM 505 O O . LEU A 1 71 ? -1.505 -2.352 3.820 1.00 90.88 71 LEU A O 1
ATOM 509 N N . GLN A 1 72 ? 0.456 -3.381 3.379 1.00 85.75 72 GLN A N 1
ATOM 510 C CA . GLN A 1 72 ? 0.911 -3.439 4.770 1.00 85.75 72 GLN A CA 1
ATOM 511 C C . GLN A 1 72 ? 2.070 -2.497 5.057 1.00 85.75 72 GLN A C 1
ATOM 513 O O . GLN A 1 72 ? 2.228 -2.077 6.195 1.00 85.75 72 GLN A O 1
ATOM 518 N N . GLU A 1 73 ? 2.828 -2.129 4.030 1.00 82.44 73 GLU A N 1
ATOM 519 C CA . GLU A 1 73 ? 3.881 -1.128 4.107 1.00 82.44 73 GLU A CA 1
ATOM 520 C C . GLU A 1 73 ? 3.901 -0.294 2.836 1.00 82.44 73 GLU A C 1
ATOM 522 O O . GLU A 1 73 ? 3.468 -0.730 1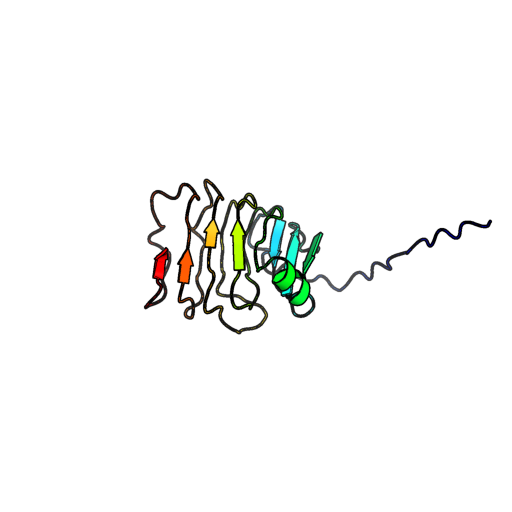.768 1.00 82.44 73 GLU A O 1
ATOM 527 N N . ILE A 1 74 ? 4.442 0.910 2.959 1.00 78.88 74 ILE A N 1
ATOM 528 C CA . ILE A 1 74 ? 4.627 1.842 1.859 1.00 78.88 74 ILE A CA 1
ATOM 529 C C . ILE A 1 74 ? 6.092 2.289 1.822 1.00 78.88 74 ILE A C 1
ATOM 531 O O . ILE A 1 74 ? 6.716 2.426 2.875 1.00 78.88 74 ILE A O 1
ATOM 535 N N . PRO A 1 75 ? 6.661 2.481 0.622 1.00 77.19 75 PRO A N 1
ATOM 536 C CA . PRO A 1 75 ? 8.049 2.882 0.466 1.00 77.19 75 PRO A CA 1
ATOM 537 C C . PRO A 1 75 ? 8.235 4.336 0.896 1.00 77.19 75 PRO A C 1
ATOM 539 O O . PRO A 1 75 ? 7.413 5.188 0.560 1.00 77.19 75 PRO A O 1
ATOM 542 N N . ASP A 1 76 ? 9.353 4.637 1.553 1.00 73.94 76 ASP A N 1
ATOM 543 C CA . ASP A 1 76 ? 9.740 6.011 1.885 1.00 73.94 76 ASP A CA 1
ATOM 544 C C . ASP A 1 76 ? 10.220 6.768 0.633 1.00 73.94 76 ASP A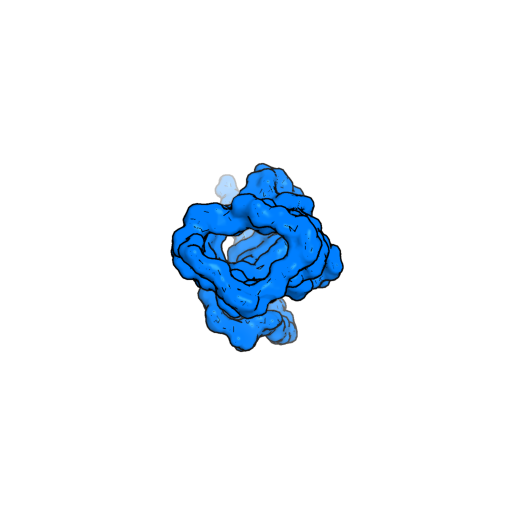 C 1
ATOM 546 O O . ASP A 1 76 ? 11.414 6.906 0.367 1.00 73.94 76 ASP A O 1
ATOM 550 N N . ILE A 1 77 ? 9.264 7.196 -0.196 1.00 75.19 77 ILE A N 1
ATOM 551 C CA . ILE A 1 77 ? 9.494 8.060 -1.356 1.00 75.19 77 ILE A CA 1
ATOM 552 C C . ILE A 1 77 ? 8.459 9.195 -1.399 1.00 75.19 77 ILE A C 1
ATOM 554 O O . ILE A 1 77 ? 7.335 9.020 -0.927 1.00 75.19 77 ILE A O 1
ATOM 558 N N . PRO A 1 78 ? 8.790 10.359 -1.995 1.00 69.06 78 PRO A N 1
ATOM 559 C CA . PRO A 1 78 ? 7.959 11.561 -1.876 1.00 69.06 78 PRO A CA 1
ATOM 560 C C . PRO A 1 78 ? 6.545 11.454 -2.454 1.00 69.06 78 PRO A C 1
ATOM 562 O O . PRO A 1 78 ? 5.661 12.178 -2.011 1.00 69.06 78 PRO A O 1
ATOM 565 N N . VAL A 1 79 ? 6.324 10.625 -3.477 1.00 78.25 79 VAL A N 1
ATOM 566 C CA . VAL A 1 79 ? 5.009 10.441 -4.103 1.00 78.25 79 VAL A CA 1
ATOM 567 C C . VAL A 1 79 ? 4.879 9.001 -4.582 1.00 78.25 79 VAL A C 1
ATOM 569 O O . VAL A 1 79 ? 5.674 8.545 -5.400 1.00 78.25 79 VAL A O 1
ATOM 572 N N . ILE A 1 80 ? 3.835 8.318 -4.116 1.00 85.19 80 ILE A N 1
ATOM 573 C CA . ILE A 1 80 ? 3.422 7.008 -4.621 1.00 85.19 80 ILE A CA 1
ATOM 574 C C . ILE A 1 80 ? 1.901 6.941 -4.783 1.00 85.19 80 ILE A C 1
ATOM 576 O O . ILE A 1 80 ? 1.155 7.544 -4.002 1.00 85.19 80 ILE A O 1
ATOM 580 N N . THR A 1 81 ? 1.458 6.229 -5.817 1.00 89.94 81 THR A N 1
ATOM 581 C CA . THR A 1 81 ? 0.057 5.953 -6.131 1.00 89.94 81 THR A CA 1
ATOM 582 C C . THR A 1 81 ? -0.148 4.458 -6.362 1.00 89.94 81 THR A C 1
ATOM 584 O O . THR A 1 81 ? 0.469 3.884 -7.255 1.00 89.94 81 THR A O 1
ATOM 587 N N . PHE A 1 82 ? -1.054 3.848 -5.599 1.00 92.81 82 PHE A N 1
ATOM 588 C CA . PHE A 1 82 ? -1.517 2.472 -5.805 1.00 92.81 82 PHE A CA 1
ATOM 589 C C . PHE A 1 82 ? -2.842 2.523 -6.561 1.00 92.81 82 PHE A C 1
ATOM 591 O O . PHE A 1 82 ? -3.856 2.943 -6.000 1.00 92.81 82 PHE A O 1
ATOM 598 N N . SER A 1 83 ? -2.835 2.163 -7.844 1.00 94.19 83 SER A N 1
ATOM 599 C CA . SER A 1 83 ? -3.991 2.313 -8.727 1.00 94.19 83 SER A CA 1
ATOM 600 C C . SER A 1 83 ? -4.418 0.980 -9.326 1.00 94.19 83 SER A C 1
ATOM 602 O O . SER A 1 83 ? -3.692 0.407 -10.133 1.00 94.19 83 SER A O 1
ATOM 604 N N . GLY A 1 84 ? -5.625 0.516 -8.997 1.00 95.62 84 GLY A N 1
ATOM 605 C CA . GLY A 1 84 ? -6.213 -0.656 -9.659 1.00 95.62 84 GLY A CA 1
ATOM 606 C C . GLY A 1 84 ? -5.504 -1.983 -9.376 1.00 95.62 84 GLY A C 1
ATOM 607 O O . GLY A 1 84 ? -5.657 -2.926 -10.143 1.00 95.62 84 GLY A O 1
ATOM 608 N N . ASN A 1 85 ? -4.748 -2.076 -8.279 1.00 95.06 85 ASN A N 1
ATOM 609 C CA . ASN A 1 85 ? -3.941 -3.252 -7.925 1.00 95.06 85 ASN A CA 1
ATOM 610 C C . ASN A 1 85 ? -4.771 -4.447 -7.424 1.00 95.06 85 ASN A C 1
ATOM 612 O O . ASN A 1 85 ? -4.222 -5.517 -7.164 1.00 95.06 85 ASN A O 1
ATOM 616 N N . GLY A 1 86 ? -6.080 -4.266 -7.231 1.00 94.50 86 GLY A N 1
ATOM 617 C CA . GLY A 1 86 ? -6.959 -5.285 -6.663 1.00 94.50 86 GLY A CA 1
ATOM 618 C C . GLY A 1 86 ? -6.878 -5.392 -5.139 1.00 94.50 86 GLY A C 1
ATOM 619 O O . GLY A 1 86 ? -7.284 -6.425 -4.597 1.00 94.50 86 GLY A O 1
ATOM 620 N N . LEU A 1 87 ? -6.405 -4.338 -4.457 1.00 95.12 87 LEU A N 1
ATOM 621 C CA . LEU A 1 87 ? -6.282 -4.298 -2.999 1.00 95.12 87 LEU A CA 1
ATOM 622 C C . LEU A 1 87 ? -7.620 -4.628 -2.331 1.00 95.12 87 LEU A C 1
ATOM 624 O O . LEU A 1 87 ? -8.667 -4.062 -2.652 1.00 95.12 87 LEU A O 1
ATOM 628 N N . LYS A 1 88 ? -7.566 -5.546 -1.370 1.00 94.44 88 LYS A N 1
ATOM 629 C CA . LYS A 1 88 ? -8.690 -5.966 -0.529 1.00 94.44 88 LYS A CA 1
ATOM 630 C C . LYS A 1 88 ? -8.582 -5.400 0.874 1.00 94.44 88 LYS A C 1
ATOM 632 O O . LYS A 1 88 ? -9.614 -5.132 1.484 1.00 94.44 88 LYS A O 1
ATOM 637 N N . SER A 1 89 ? -7.369 -5.169 1.373 1.00 92.38 89 SER A N 1
ATOM 638 C CA . SER A 1 89 ? -7.174 -4.573 2.692 1.00 92.38 89 SER A CA 1
ATOM 639 C C . SER A 1 89 ? -5.976 -3.627 2.756 1.00 92.38 89 SER A C 1
ATOM 641 O O . SER A 1 89 ? -4.993 -3.777 2.025 1.00 92.38 89 SER A O 1
ATOM 643 N N . ILE A 1 90 ? -6.081 -2.645 3.651 1.00 90.50 90 ILE A N 1
ATOM 644 C CA . ILE A 1 90 ? -4.991 -1.751 4.044 1.00 90.50 90 ILE A CA 1
ATOM 645 C C . ILE A 1 90 ? -4.798 -1.910 5.551 1.00 90.50 90 ILE A C 1
ATOM 647 O O . ILE A 1 90 ? -5.763 -1.812 6.318 1.00 90.50 90 ILE A O 1
ATOM 651 N N . GLY A 1 91 ? -3.568 -2.193 5.974 1.00 87.81 91 GLY A N 1
ATOM 652 C CA . GLY A 1 91 ? -3.241 -2.365 7.386 1.00 87.81 91 GLY A CA 1
ATOM 653 C C . GLY A 1 91 ? -2.389 -1.241 7.952 1.00 87.81 91 GLY A C 1
ATOM 654 O O . GLY A 1 91 ? -2.693 -0.061 7.797 1.00 87.81 91 GLY A O 1
ATOM 655 N N . ASP A 1 92 ? -1.346 -1.614 8.683 1.00 84.94 92 ASP A N 1
ATOM 656 C CA . ASP A 1 92 ? -0.591 -0.672 9.507 1.00 84.94 92 ASP A CA 1
ATOM 657 C C . ASP A 1 92 ? 0.533 0.008 8.718 1.00 84.94 92 ASP A C 1
ATOM 659 O O . ASP A 1 92 ? 1.665 -0.467 8.700 1.00 84.94 92 ASP A O 1
ATOM 663 N N . LEU A 1 93 ? 0.217 1.149 8.105 1.00 83.25 93 LEU A N 1
ATOM 664 C CA . LEU A 1 93 ? 1.159 1.954 7.326 1.00 83.25 93 LEU A CA 1
ATOM 665 C C . LEU A 1 93 ? 2.107 2.779 8.210 1.00 83.25 93 LEU A C 1
ATOM 667 O O . LEU A 1 93 ? 2.984 3.459 7.683 1.00 83.25 93 LEU A O 1
ATOM 671 N N . SER A 1 94 ? 1.944 2.758 9.539 1.00 76.81 94 SER A N 1
ATOM 672 C CA . SER A 1 94 ? 2.865 3.444 10.454 1.00 76.81 94 SER A CA 1
ATOM 673 C C . SER A 1 94 ? 4.180 2.682 10.637 1.00 76.81 94 SER A C 1
ATOM 675 O O . SER A 1 94 ? 5.201 3.278 10.986 1.00 76.81 94 SER A O 1
ATOM 677 N N . LYS A 1 95 ? 4.176 1.372 10.367 1.00 69.25 95 LYS A N 1
ATOM 678 C CA . LYS A 1 95 ? 5.329 0.483 10.530 1.00 69.25 95 LYS A CA 1
ATOM 679 C C . LYS A 1 95 ? 6.143 0.392 9.246 1.00 69.25 95 LYS A C 1
ATOM 681 O O . LYS A 1 95 ? 6.103 -0.610 8.548 1.00 69.25 95 LYS A O 1
ATOM 686 N N . MET A 1 96 ? 6.893 1.445 8.939 1.00 67.94 96 MET A N 1
ATOM 687 C CA . MET A 1 96 ? 7.828 1.446 7.809 1.00 67.94 96 MET A CA 1
ATOM 688 C C . MET A 1 96 ? 9.228 1.033 8.256 1.00 67.94 96 MET A C 1
ATOM 690 O O . MET A 1 96 ? 9.729 1.518 9.272 1.00 67.94 96 MET A O 1
ATOM 694 N N . THR A 1 97 ? 9.892 0.184 7.468 1.00 60.09 97 THR A N 1
ATOM 695 C CA . THR A 1 97 ? 11.224 -0.356 7.795 1.00 60.09 97 THR A CA 1
ATOM 696 C C . THR A 1 97 ? 12.304 0.725 7.909 1.00 60.09 97 THR A C 1
ATOM 698 O O . THR A 1 97 ? 13.256 0.546 8.662 1.00 60.09 97 THR A O 1
ATOM 701 N N . ASN A 1 98 ? 12.149 1.860 7.217 1.00 57.44 98 ASN A N 1
ATOM 702 C CA . ASN A 1 98 ? 13.171 2.913 7.162 1.00 57.44 98 ASN A CA 1
ATOM 703 C C . ASN A 1 98 ? 12.894 4.128 8.068 1.00 57.44 98 ASN A C 1
ATOM 705 O O . ASN A 1 98 ? 13.669 5.078 8.039 1.00 57.44 98 ASN A O 1
ATOM 709 N N . GLY A 1 99 ? 11.829 4.118 8.882 1.00 51.41 99 GLY A N 1
ATOM 710 C CA . GLY A 1 99 ? 11.585 5.108 9.951 1.00 51.41 99 GLY A CA 1
ATOM 711 C C . GLY A 1 99 ? 11.308 6.559 9.520 1.00 51.41 99 GLY A C 1
ATOM 712 O O . GLY A 1 99 ? 10.811 7.350 10.320 1.00 51.41 99 GLY A O 1
ATOM 713 N N . SER A 1 100 ? 11.573 6.912 8.268 1.00 55.53 100 SER A N 1
ATOM 714 C CA . SER A 1 100 ? 11.148 8.157 7.646 1.00 55.53 100 SER A CA 1
ATOM 715 C C . SER A 1 100 ? 9.662 8.069 7.347 1.00 55.53 100 SER A C 1
ATOM 717 O O . SER A 1 100 ? 9.192 7.285 6.525 1.00 55.53 100 SER A O 1
ATOM 719 N N . ALA A 1 101 ? 8.899 8.828 8.112 1.00 53.75 101 ALA A N 1
ATOM 720 C CA . ALA A 1 101 ? 7.463 8.790 8.042 1.00 53.75 101 ALA A CA 1
ATOM 721 C C . ALA A 1 101 ? 7.018 9.500 6.751 1.00 53.75 101 ALA A C 1
ATOM 723 O O . ALA A 1 101 ? 7.302 10.685 6.555 1.00 53.75 101 ALA A O 1
ATOM 724 N N . ILE A 1 102 ? 6.351 8.770 5.849 1.00 57.97 102 ILE A N 1
ATOM 725 C CA . ILE A 1 102 ? 5.850 9.325 4.587 1.00 57.97 102 ILE A CA 1
ATOM 726 C C . ILE A 1 102 ? 5.056 10.587 4.878 1.00 57.97 102 ILE A C 1
ATOM 728 O O . ILE A 1 102 ? 4.054 10.582 5.596 1.00 57.97 102 ILE A O 1
ATOM 732 N N . SER A 1 103 ? 5.523 11.687 4.302 1.00 53.91 103 SER A N 1
ATOM 733 C CA . SER A 1 103 ? 4.799 12.945 4.370 1.00 53.91 103 SER A CA 1
ATOM 734 C C . SER A 1 103 ? 3.615 12.931 3.391 1.00 53.91 103 SER A C 1
ATOM 736 O O . SER A 1 103 ? 2.626 13.623 3.624 1.00 53.91 103 SER A O 1
ATOM 738 N N . ILE A 1 104 ? 3.665 12.116 2.321 1.00 55.34 104 ILE A N 1
ATOM 739 C CA . ILE A 1 104 ? 2.686 12.120 1.219 1.00 55.34 104 ILE A CA 1
ATOM 740 C C . ILE A 1 104 ? 2.460 10.700 0.644 1.00 55.34 104 ILE A C 1
ATOM 742 O O . ILE A 1 104 ? 3.246 10.215 -0.167 1.00 55.34 104 ILE A O 1
ATOM 746 N N . CYS A 1 105 ? 1.344 10.046 0.987 1.00 62.53 105 CYS A N 1
ATOM 747 C CA . CYS A 1 105 ? 0.791 8.952 0.175 1.00 62.53 105 CYS A CA 1
ATOM 748 C C . CYS A 1 105 ? -0.278 9.574 -0.722 1.00 62.53 105 CYS A C 1
ATOM 750 O O . CYS A 1 105 ? -1.331 9.979 -0.237 1.00 62.53 105 CYS A O 1
ATOM 752 N N . ARG A 1 106 ? 0.004 9.749 -2.017 1.00 67.38 106 ARG A N 1
ATOM 753 C CA . ARG A 1 106 ? -0.823 10.652 -2.825 1.00 67.38 106 ARG A CA 1
ATOM 754 C C . ARG A 1 106 ? -2.196 10.046 -3.105 1.00 67.38 106 ARG A C 1
ATOM 756 O O . ARG A 1 106 ? -3.189 10.701 -2.813 1.00 67.38 106 ARG A O 1
ATOM 763 N N . PHE A 1 107 ? -2.253 8.798 -3.582 1.00 81.44 107 PHE A N 1
ATOM 764 C CA . PHE A 1 107 ? -3.519 8.109 -3.849 1.00 81.44 107 PHE A CA 1
ATOM 765 C C . PHE A 1 107 ? -3.431 6.590 -3.648 1.00 81.44 107 PHE A C 1
ATOM 767 O O . PHE A 1 107 ? -2.540 5.929 -4.178 1.00 81.44 107 PHE A O 1
ATOM 774 N N . ILE A 1 108 ? -4.417 6.019 -2.961 1.00 91.69 108 ILE A N 1
ATOM 775 C CA . ILE A 1 108 ? -4.798 4.611 -3.104 1.00 91.69 108 ILE A CA 1
ATOM 776 C C . ILE A 1 108 ? -6.143 4.636 -3.814 1.00 91.69 108 ILE A C 1
ATOM 778 O O . ILE A 1 108 ? -7.118 5.118 -3.248 1.00 91.69 108 ILE A O 1
ATOM 782 N N . GLN A 1 109 ? -6.205 4.195 -5.064 1.00 93.50 109 GLN A N 1
ATOM 783 C CA . GLN A 1 109 ? -7.340 4.482 -5.937 1.00 93.50 109 GLN A CA 1
ATOM 784 C C . GLN A 1 109 ? -7.732 3.304 -6.820 1.00 93.50 109 GLN A C 1
ATOM 786 O O . GLN A 1 109 ? -6.919 2.426 -7.107 1.00 93.50 109 GLN A O 1
ATOM 791 N N . TYR A 1 110 ? -8.978 3.305 -7.291 1.00 96.00 110 TYR A N 1
ATOM 792 C CA . TYR A 1 110 ? -9.509 2.263 -8.177 1.00 96.00 110 TYR A CA 1
ATOM 793 C C . TYR A 1 110 ? -9.409 0.837 -7.600 1.00 96.00 110 TYR A C 1
ATOM 795 O O . TYR A 1 110 ? -9.278 -0.133 -8.341 1.00 96.00 110 TYR A O 1
ATOM 803 N N . ASN A 1 111 ? -9.494 0.687 -6.278 1.00 95.50 111 ASN A N 1
ATOM 804 C CA . ASN A 1 111 ? -9.563 -0.600 -5.587 1.00 95.50 111 ASN A CA 1
ATOM 805 C C . ASN A 1 111 ? -10.964 -0.775 -4.966 1.00 95.50 111 ASN A C 1
ATOM 807 O O . ASN A 1 111 ? -11.139 -0.566 -3.762 1.00 95.50 111 ASN A O 1
ATOM 811 N N . PRO A 1 112 ? -11.997 -1.100 -5.771 1.00 94.69 112 PRO A N 1
ATOM 812 C CA . PRO A 1 112 ? -13.370 -1.183 -5.285 1.00 94.69 112 PRO A CA 1
ATOM 813 C C . PRO A 1 112 ? -13.513 -2.234 -4.179 1.00 94.69 112 PRO A C 1
ATOM 815 O O . PRO A 1 112 ? -13.138 -3.397 -4.351 1.00 94.69 112 PRO A O 1
ATOM 818 N N . GLY A 1 113 ? -14.085 -1.818 -3.048 1.00 91.62 113 GLY A N 1
ATOM 819 C CA . GLY A 1 113 ? -14.341 -2.688 -1.898 1.00 91.62 113 GLY A CA 1
ATOM 820 C C . GLY A 1 113 ? -13.139 -2.909 -0.976 1.00 91.62 113 GLY A C 1
ATOM 821 O O . GLY A 1 113 ? -13.212 -3.780 -0.104 1.00 91.62 113 GLY A O 1
ATOM 822 N N . VAL A 1 114 ? -12.052 -2.142 -1.139 1.00 94.00 114 VAL A N 1
ATOM 823 C CA . VAL A 1 114 ? -10.912 -2.167 -0.211 1.00 94.00 114 VAL A CA 1
ATOM 824 C C . VAL A 1 114 ? -11.367 -1.845 1.216 1.00 94.00 114 VAL A C 1
ATOM 826 O O . VAL A 1 114 ? -12.125 -0.904 1.460 1.00 94.00 114 VAL A O 1
ATOM 829 N N . GLN A 1 115 ? -10.911 -2.647 2.172 1.00 92.00 115 GLN A N 1
ATOM 830 C CA . GLN A 1 115 ? -11.263 -2.509 3.580 1.00 92.00 115 GLN A CA 1
ATOM 831 C C . GLN A 1 115 ? -10.229 -1.657 4.319 1.00 92.00 115 GLN A C 1
ATOM 833 O O . GLN A 1 115 ? -9.032 -1.944 4.278 1.00 92.00 115 GLN A O 1
ATOM 838 N N . LEU A 1 116 ? -10.709 -0.633 5.032 1.00 91.06 116 LEU A N 1
ATOM 839 C CA . LEU A 1 116 ? -9.875 0.286 5.819 1.00 91.06 116 LEU A CA 1
ATOM 840 C C . LEU A 1 116 ? -9.890 -0.008 7.326 1.00 91.06 116 LEU A C 1
ATOM 842 O O . LEU A 1 116 ? -9.234 0.678 8.099 1.00 91.06 116 LEU A O 1
ATOM 846 N N . ASN A 1 117 ? -10.667 -0.988 7.785 1.00 88.12 117 ASN A N 1
ATOM 847 C CA . ASN A 1 117 ? -10.932 -1.230 9.210 1.00 88.12 117 ASN A CA 1
ATOM 848 C C . ASN A 1 117 ? -9.682 -1.543 10.053 1.00 88.12 117 ASN A C 1
ATOM 850 O O . ASN A 1 117 ? -9.730 -1.427 11.276 1.00 88.12 117 ASN A O 1
ATOM 854 N N . LYS A 1 118 ? -8.585 -1.948 9.408 1.00 87.06 118 LYS A N 1
ATOM 855 C CA . LYS A 1 118 ? -7.287 -2.234 10.035 1.00 87.06 118 LYS A CA 1
ATOM 856 C C . LYS A 1 118 ? -6.234 -1.162 9.740 1.00 87.06 118 LYS A C 1
ATOM 858 O O . LYS A 1 118 ? -5.077 -1.352 10.110 1.00 87.06 118 LYS A O 1
ATOM 863 N N . MET A 1 119 ? -6.618 -0.083 9.058 1.00 89.00 119 MET A N 1
ATOM 864 C CA . MET A 1 119 ? -5.691 0.943 8.612 1.00 89.00 119 MET A CA 1
ATOM 865 C C . MET A 1 119 ? -5.156 1.737 9.802 1.00 89.00 119 MET A C 1
ATOM 867 O O . MET A 1 119 ? -5.926 2.276 10.598 1.00 89.00 119 MET A O 1
ATOM 871 N N . VAL A 1 120 ? -3.834 1.843 9.885 1.00 87.88 120 VAL A N 1
ATOM 872 C CA . VAL A 1 120 ? -3.141 2.750 10.806 1.00 87.88 120 VAL A CA 1
ATOM 873 C C . VAL A 1 120 ? -2.267 3.666 9.964 1.00 87.88 120 VAL A C 1
ATOM 875 O O . VAL A 1 120 ? -1.537 3.198 9.093 1.00 87.88 120 VAL A O 1
ATOM 878 N N . LEU A 1 121 ? -2.376 4.974 10.187 1.00 85.81 121 LEU A N 1
ATOM 879 C CA . LEU A 1 121 ? -1.669 5.989 9.410 1.00 85.81 121 LEU A CA 1
ATOM 880 C C . LEU A 1 121 ? -0.451 6.503 10.192 1.00 85.81 121 LEU A C 1
ATOM 882 O O . LEU A 1 121 ? -0.536 6.656 11.413 1.00 85.81 121 LEU A O 1
ATOM 886 N N . PRO A 1 122 ? 0.676 6.806 9.523 1.00 82.38 122 PRO A N 1
ATOM 887 C CA . PRO A 1 122 ? 1.789 7.480 10.175 1.00 82.38 122 PRO A CA 1
ATOM 888 C C . PRO A 1 122 ? 1.375 8.901 10.582 1.00 82.38 122 PRO A C 1
ATOM 890 O O . PRO A 1 122 ? 0.701 9.604 9.829 1.00 82.38 122 PRO A O 1
ATOM 893 N N . ALA A 1 123 ? 1.811 9.352 11.762 1.00 81.75 123 ALA A N 1
ATOM 894 C CA . ALA A 1 123 ? 1.452 10.670 12.298 1.00 81.75 123 ALA A CA 1
ATOM 895 C C . ALA A 1 123 ? 1.923 11.846 11.417 1.00 81.75 123 ALA A C 1
ATOM 897 O O . ALA A 1 123 ? 1.369 12.937 11.499 1.00 81.75 123 ALA A O 1
ATOM 898 N N . SER A 1 124 ? 2.930 11.625 10.569 1.00 79.06 124 SER A N 1
ATOM 899 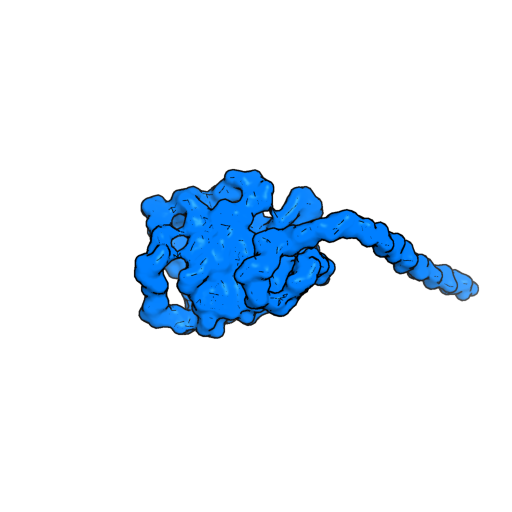C CA . SER A 1 124 ? 3.462 12.605 9.616 1.00 79.06 124 SER A CA 1
ATOM 900 C C . SER A 1 124 ? 2.652 12.739 8.325 1.00 79.06 124 SER A C 1
ATOM 902 O O . SER A 1 124 ? 3.018 13.561 7.483 1.00 79.06 124 SER A O 1
ATOM 904 N N . LEU A 1 125 ? 1.640 11.893 8.098 1.00 80.94 125 LEU A N 1
ATOM 905 C CA . LEU A 1 125 ? 0.935 11.853 6.822 1.00 80.94 125 LEU A CA 1
ATOM 906 C C . LEU A 1 125 ? 0.153 13.150 6.618 1.00 80.94 125 LEU A C 1
ATOM 908 O O . LEU A 1 125 ? -0.789 13.440 7.352 1.00 80.94 125 LEU A O 1
ATOM 912 N N . THR A 1 126 ? 0.519 13.917 5.594 1.00 81.81 126 THR A N 1
ATOM 913 C CA . THR A 1 126 ? -0.119 15.213 5.306 1.00 81.81 126 THR A CA 1
ATOM 914 C C . THR A 1 126 ? -1.157 15.134 4.194 1.00 81.81 126 THR A C 1
ATOM 916 O O . THR A 1 126 ? -2.037 15.989 4.110 1.00 81.81 126 THR A O 1
ATOM 919 N N . THR A 1 127 ? -1.086 14.107 3.344 1.00 84.56 127 THR A N 1
ATOM 920 C CA . THR A 1 127 ? -2.025 13.883 2.238 1.00 84.56 127 THR A CA 1
ATOM 921 C C . THR A 1 127 ? -2.349 12.399 2.120 1.00 84.56 127 THR A C 1
ATOM 923 O O . THR A 1 127 ? -1.433 11.575 2.163 1.00 84.56 127 THR A O 1
ATOM 926 N N . LEU A 1 128 ? -3.638 12.088 1.959 1.00 86.50 128 LEU A N 1
ATOM 927 C CA . LEU A 1 128 ? -4.142 10.767 1.586 1.00 86.50 128 LEU A CA 1
ATOM 928 C C . LEU A 1 128 ? -5.353 10.928 0.669 1.00 86.50 128 LEU A C 1
ATOM 930 O O . LEU A 1 128 ? -6.374 11.475 1.085 1.00 86.50 128 LEU A O 1
ATOM 934 N N . GLY A 1 129 ? -5.260 10.403 -0.548 1.00 88.94 129 GLY A N 1
ATOM 935 C CA . GLY A 1 129 ? -6.414 10.259 -1.425 1.00 88.94 129 GLY A CA 1
ATOM 936 C C . GLY A 1 129 ? -6.918 8.820 -1.476 1.00 88.94 129 GLY A C 1
ATOM 937 O O . GLY A 1 129 ? -6.122 7.890 -1.620 1.00 88.94 129 GLY A O 1
ATOM 938 N N . LEU A 1 130 ? -8.238 8.637 -1.385 1.00 91.25 130 LEU A N 1
ATOM 939 C CA . LEU A 1 130 ? -8.906 7.329 -1.488 1.00 91.25 130 LEU A CA 1
ATOM 940 C C . LEU A 1 130 ? -9.963 7.250 -2.619 1.00 91.25 130 LEU A C 1
ATOM 942 O O . LEU A 1 130 ? -11.008 6.614 -2.421 1.00 91.25 130 LEU A O 1
ATOM 946 N N . PRO A 1 131 ? -9.761 7.883 -3.793 1.00 91.50 131 PRO A N 1
ATOM 947 C CA . PRO A 1 131 ? -10.817 8.016 -4.784 1.00 91.50 131 PRO A CA 1
ATOM 948 C C . PRO A 1 131 ? -11.117 6.686 -5.485 1.00 91.50 131 PRO A C 1
ATOM 950 O O . PRO A 1 131 ? -10.268 5.807 -5.627 1.00 91.50 131 PRO A O 1
ATOM 953 N N . TYR A 1 132 ? -12.352 6.546 -5.967 1.00 93.94 132 TYR A N 1
ATOM 954 C CA . TYR A 1 132 ? -12.783 5.410 -6.796 1.00 93.94 132 TYR A CA 1
ATOM 955 C C . TYR A 1 132 ? -12.610 4.020 -6.150 1.00 93.94 132 TYR A C 1
ATOM 957 O O . TYR A 1 132 ? -12.511 3.011 -6.842 1.00 93.94 132 TYR A O 1
ATOM 965 N N . ASN A 1 133 ? -12.618 3.946 -4.819 1.00 94.50 133 ASN A N 1
ATOM 966 C CA . ASN A 1 133 ? -12.535 2.690 -4.064 1.00 94.50 133 ASN A CA 1
ATOM 967 C C . ASN A 1 133 ? -13.904 2.141 -3.617 1.00 94.50 133 ASN A C 1
ATOM 969 O O . ASN A 1 133 ? -13.968 1.151 -2.891 1.00 94.50 133 ASN A O 1
ATOM 973 N N . ALA A 1 134 ? -15.005 2.786 -4.023 1.00 92.50 134 ALA A N 1
ATOM 974 C CA . ALA A 1 134 ? -16.366 2.470 -3.571 1.00 92.50 134 ALA A CA 1
ATOM 975 C C . ALA A 1 134 ? -16.538 2.507 -2.033 1.00 92.50 134 ALA A C 1
ATOM 977 O O . ALA A 1 134 ? -17.328 1.757 -1.465 1.00 92.50 134 ALA A O 1
ATOM 978 N N . ILE A 1 135 ? -15.796 3.389 -1.353 1.00 87.31 135 ILE A N 1
ATOM 979 C CA . ILE A 1 135 ? -15.911 3.618 0.091 1.00 87.31 135 ILE A CA 1
ATOM 980 C C . ILE A 1 135 ? -17.039 4.626 0.331 1.00 87.31 135 ILE A C 1
ATOM 982 O O . ILE A 1 135 ? -16.905 5.798 -0.009 1.00 87.31 135 ILE A O 1
ATOM 986 N N . SER A 1 136 ? -18.146 4.177 0.920 1.00 85.56 136 SER A N 1
ATOM 987 C CA . SER A 1 136 ? -19.278 5.043 1.288 1.00 85.56 136 SER A CA 1
ATOM 988 C C . SER A 1 136 ? -19.161 5.624 2.699 1.00 85.56 136 SER A C 1
ATOM 990 O O . SER A 1 136 ? -19.757 6.654 2.996 1.00 85.56 136 SER A O 1
ATOM 992 N N . THR A 1 137 ? -18.411 4.961 3.580 1.00 84.56 137 THR A N 1
ATOM 993 C CA . THR A 1 137 ? -18.234 5.347 4.986 1.00 84.56 137 THR A CA 1
ATOM 994 C C . THR A 1 137 ? -16.817 5.028 5.442 1.00 84.56 137 THR A C 1
ATOM 996 O O . THR A 1 137 ? -16.344 3.906 5.250 1.00 84.56 137 THR A O 1
ATOM 999 N N . LEU A 1 138 ? -16.151 5.989 6.081 1.00 84.50 138 LEU A N 1
ATOM 1000 C CA . LEU A 1 138 ? -14.848 5.766 6.706 1.00 84.50 138 LEU A CA 1
ATOM 1001 C C . LEU A 1 138 ? -15.029 5.073 8.068 1.00 84.50 138 LEU A C 1
ATOM 1003 O O . LEU A 1 138 ? -15.920 5.471 8.823 1.00 84.50 138 LEU A O 1
ATOM 1007 N N . PRO A 1 139 ? -14.211 4.062 8.419 1.00 85.56 139 PRO A N 1
ATOM 1008 C CA . PRO A 1 139 ? -14.297 3.436 9.732 1.00 85.56 139 PRO A CA 1
ATOM 1009 C C . PRO A 1 139 ? -14.016 4.444 10.859 1.00 85.56 139 PRO A C 1
ATOM 1011 O O . PRO A 1 139 ? -13.000 5.142 10.806 1.00 85.56 139 PRO A O 1
ATOM 1014 N N . PRO A 1 140 ? -14.851 4.493 11.914 1.00 85.00 140 PRO A N 1
ATOM 1015 C CA . PRO A 1 140 ? -14.683 5.444 13.017 1.00 85.00 140 PRO A CA 1
ATOM 1016 C C . PRO A 1 140 ? -13.470 5.131 13.906 1.00 85.00 140 PRO A C 1
ATOM 1018 O O . PRO A 1 140 ? -13.078 5.946 14.733 1.00 85.00 140 PRO A O 1
ATOM 1021 N N . THR A 1 141 ? -12.879 3.945 13.758 1.00 85.44 141 THR A N 1
ATOM 1022 C CA . THR A 1 141 ? -11.722 3.481 14.531 1.00 85.44 141 THR A CA 1
ATOM 1023 C C . THR A 1 141 ? -10.393 4.045 14.034 1.00 85.44 141 THR A C 1
ATOM 1025 O O . THR A 1 141 ? -9.398 3.966 14.754 1.00 85.44 141 THR A O 1
ATOM 1028 N N . ILE A 1 142 ? -10.354 4.609 12.824 1.00 87.06 142 ILE A N 1
ATOM 1029 C CA . ILE A 1 142 ? -9.127 5.161 12.247 1.00 87.06 142 ILE A CA 1
ATOM 1030 C C . ILE A 1 142 ? -8.824 6.501 12.910 1.00 87.06 142 ILE A C 1
ATOM 1032 O O . ILE A 1 142 ? -9.628 7.431 12.864 1.00 87.06 142 ILE A O 1
ATOM 1036 N N . GLN A 1 143 ? -7.634 6.600 13.500 1.00 88.25 143 GLN A N 1
ATOM 1037 C CA . GLN A 1 143 ? -7.098 7.865 13.988 1.00 88.25 143 GLN A CA 1
ATOM 1038 C C . GLN A 1 143 ? -6.489 8.631 12.814 1.00 88.25 143 GLN A C 1
ATOM 1040 O O . GLN A 1 143 ? -5.461 8.237 12.263 1.00 88.25 143 GLN A O 1
ATOM 1045 N N . TRP A 1 144 ? -7.153 9.710 12.413 1.00 85.62 144 TRP A N 1
ATOM 1046 C CA . TRP A 1 144 ? -6.715 10.560 11.312 1.00 85.62 144 TRP A CA 1
ATOM 1047 C C . TRP A 1 144 ? -5.654 11.560 11.797 1.00 85.62 144 TRP A C 1
ATOM 1049 O O . TRP A 1 144 ? -5.917 12.276 12.766 1.00 85.62 144 TRP A O 1
ATOM 1059 N N . PRO A 1 145 ? -4.471 11.639 11.156 1.00 86.06 145 PRO A N 1
ATOM 1060 C CA . PRO A 1 145 ? -3.444 12.610 11.522 1.00 86.06 145 PRO A CA 1
ATOM 1061 C C . PRO A 1 145 ? -3.943 14.059 11.466 1.00 86.06 145 PRO A C 1
ATOM 1063 O O . PRO A 1 145 ? -4.663 14.459 10.547 1.00 86.06 145 PRO A O 1
ATOM 1066 N N . THR A 1 146 ? -3.527 14.869 12.441 1.00 84.69 146 THR A N 1
ATOM 1067 C CA . THR A 1 146 ? -3.837 16.302 12.479 1.00 84.69 146 THR A CA 1
ATOM 1068 C C . THR A 1 146 ? -3.282 17.001 11.238 1.00 84.69 146 THR A C 1
ATOM 1070 O O . THR A 1 146 ? -2.099 16.888 10.933 1.00 84.69 146 THR A O 1
ATOM 1073 N N . GLY A 1 147 ? -4.124 17.764 10.536 1.00 81.62 147 GLY A N 1
ATOM 1074 C CA . GLY A 1 147 ? -3.719 18.491 9.328 1.00 81.62 147 GLY A CA 1
ATOM 1075 C C . GLY A 1 147 ? -3.678 17.643 8.052 1.00 81.62 147 GLY A C 1
ATOM 1076 O O . GLY A 1 147 ? -3.276 18.164 7.009 1.00 81.62 147 GLY A O 1
ATOM 1077 N N . LEU A 1 148 ? -4.121 16.379 8.108 1.00 84.06 148 LEU A N 1
ATOM 1078 C CA . LEU A 1 148 ? -4.297 15.549 6.921 1.00 84.06 148 LEU A CA 1
ATOM 1079 C C . LEU A 1 148 ? -5.282 16.209 5.950 1.00 84.06 148 LEU A C 1
ATOM 1081 O O . LEU A 1 148 ? -6.420 16.526 6.300 1.00 84.06 148 LEU A O 1
ATOM 1085 N N . ARG A 1 149 ? -4.851 16.355 4.700 1.00 81.88 149 ARG A N 1
ATOM 1086 C CA . ARG A 1 149 ? -5.719 16.718 3.582 1.00 81.88 149 ARG A CA 1
ATOM 1087 C C . ARG A 1 149 ? -6.217 15.440 2.922 1.00 81.88 149 ARG A C 1
ATOM 1089 O O . ARG A 1 149 ? -5.420 14.679 2.372 1.00 81.88 149 ARG A O 1
ATOM 1096 N N . THR A 1 150 ? -7.522 15.211 2.986 1.00 68.62 150 THR A N 1
ATOM 1097 C CA . THR A 1 150 ? -8.179 14.166 2.201 1.00 68.62 150 THR A CA 1
ATOM 1098 C C . THR A 1 150 ? -8.497 14.707 0.808 1.00 68.62 150 THR A C 1
ATOM 1100 O O . THR A 1 150 ? -8.900 15.865 0.669 1.00 68.62 150 THR A O 1
ATOM 1103 N N . MET A 1 151 ? -8.253 13.897 -0.225 1.00 62.12 151 MET A N 1
ATOM 1104 C CA . MET A 1 151 ? -8.520 14.232 -1.632 1.00 62.12 151 MET A CA 1
ATOM 1105 C C . MET A 1 151 ? -9.319 13.134 -2.327 1.00 62.12 151 MET A C 1
ATOM 1107 O O . MET A 1 151 ? -9.090 11.940 -2.018 1.00 62.12 151 MET A O 1
#